Protein AF-A0A8S0V788-F1 (afdb_monomer)

Mean predicted aligned error: 8.33 Å

Organism: NCBI:txid158383

Secondary structure (DSSP, 8-state):
--HHHHHHHHHHHHHHHHHHHHHHHHHHHHHTTT---SPPPHHHHHHHHHHHHHHTT-HHHHHHHHHHHHHHHS--S---HHHHHHHHHHHHHHHHHHHHHHHHS-GGGSTTT---

pLDDT: mean 79.44, std 14.01, range [36.09, 93.38]

Structure (mmCIF, N/CA/C/O backbone):
data_AF-A0A8S0V788-F1
#
_entry.id   AF-A0A8S0V788-F1
#
loop_
_atom_site.group_PDB
_atom_site.id
_atom_site.type_symbol
_atom_site.label_atom_id
_atom_site.label_alt_id
_atom_site.label_comp_id
_atom_site.label_asym_id
_atom_site.label_entity_id
_atom_site.label_seq_id
_atom_site.pdbx_PDB_ins_code
_atom_site.Cartn_x
_atom_site.Cartn_y
_atom_site.Cartn_z
_atom_site.occupancy
_atom_site.B_iso_or_equiv
_atom_site.auth_seq_id
_atom_site.auth_comp_id
_atom_site.auth_asym_id
_atom_site.auth_atom_id
_atom_site.pdbx_PDB_model_num
ATOM 1 N N . MET A 1 1 ? -8.023 -12.720 26.653 1.00 45.31 1 MET A N 1
ATOM 2 C CA . MET A 1 1 ? -7.476 -12.581 25.281 1.00 45.31 1 MET A CA 1
ATOM 3 C C . MET A 1 1 ? -7.257 -11.092 25.028 1.00 45.31 1 MET A C 1
ATOM 5 O O . MET A 1 1 ? -8.199 -10.332 25.196 1.00 45.31 1 MET A O 1
ATOM 9 N N . LYS A 1 2 ? -6.016 -10.637 24.798 1.00 52.72 2 LYS A N 1
ATOM 10 C CA . LYS A 1 2 ? -5.677 -9.198 24.763 1.00 52.72 2 LYS A CA 1
ATOM 11 C C . LYS A 1 2 ? -6.167 -8.561 23.456 1.00 52.72 2 LYS A C 1
ATOM 13 O O . LYS A 1 2 ? -5.797 -9.043 22.390 1.00 52.72 2 LYS A O 1
ATOM 18 N N . ALA A 1 3 ? -6.911 -7.456 23.533 1.00 57.03 3 ALA A N 1
ATOM 19 C CA . ALA A 1 3 ? -7.389 -6.687 22.375 1.00 57.03 3 ALA A CA 1
ATOM 20 C C . ALA A 1 3 ? -6.261 -6.301 21.388 1.00 57.03 3 ALA A C 1
ATOM 22 O O . ALA A 1 3 ? -6.469 -6.298 20.177 1.00 57.03 3 ALA A O 1
ATOM 23 N N . GLY A 1 4 ? -5.032 -6.100 21.887 1.00 60.88 4 GLY A N 1
ATOM 24 C CA . GLY A 1 4 ? -3.844 -5.861 21.055 1.00 60.88 4 GLY A CA 1
ATOM 25 C C . GLY A 1 4 ? -3.466 -7.019 20.117 1.00 60.88 4 GLY A C 1
ATOM 26 O O . GLY A 1 4 ? -2.864 -6.787 19.075 1.00 60.88 4 GLY A O 1
ATOM 27 N N . SER A 1 5 ? -3.862 -8.257 20.428 1.00 77.75 5 SER A N 1
ATOM 28 C CA . SER A 1 5 ? -3.668 -9.401 19.529 1.00 77.75 5 SER A CA 1
ATOM 29 C C . SER A 1 5 ? -4.645 -9.373 18.354 1.00 77.75 5 SER A C 1
ATOM 31 O O . SER A 1 5 ? -4.273 -9.773 17.258 1.00 77.75 5 SER A O 1
ATOM 33 N N . ALA A 1 6 ? -5.878 -8.904 18.565 1.00 81.00 6 ALA A N 1
ATOM 34 C CA . ALA A 1 6 ? -6.892 -8.840 17.514 1.00 81.00 6 ALA A CA 1
ATOM 35 C C . ALA A 1 6 ? -6.587 -7.716 16.514 1.00 81.00 6 ALA A C 1
ATOM 37 O O . ALA A 1 6 ? -6.627 -7.948 15.310 1.00 81.00 6 ALA A O 1
ATOM 38 N N . ALA A 1 7 ? -6.190 -6.536 17.009 1.00 81.44 7 ALA A N 1
ATOM 39 C CA . ALA A 1 7 ? -5.766 -5.417 16.166 1.00 81.44 7 ALA A CA 1
ATOM 40 C C . ALA A 1 7 ? -4.611 -5.812 15.235 1.00 81.44 7 ALA A C 1
ATOM 42 O O . ALA A 1 7 ? -4.665 -5.563 14.033 1.00 81.44 7 ALA A O 1
ATOM 43 N N . LYS A 1 8 ? -3.601 -6.499 15.781 1.00 83.44 8 LYS A N 1
ATOM 44 C CA . LYS A 1 8 ? -2.471 -6.998 14.998 1.00 83.44 8 LYS A CA 1
ATOM 45 C C . LYS A 1 8 ? -2.910 -7.981 13.908 1.00 83.44 8 LYS A C 1
ATOM 47 O O . LYS A 1 8 ? -2.505 -7.819 12.768 1.00 83.44 8 LYS A O 1
ATOM 52 N N . LEU A 1 9 ? -3.772 -8.948 14.230 1.00 87.94 9 LEU A N 1
ATOM 53 C CA . LEU A 1 9 ? -4.265 -9.926 13.251 1.00 87.94 9 LEU A CA 1
ATOM 54 C C . LEU A 1 9 ? -5.059 -9.272 12.111 1.00 87.94 9 LEU A C 1
ATOM 56 O O . LEU A 1 9 ? -4.931 -9.689 10.963 1.00 87.94 9 LEU A O 1
ATOM 60 N N . ILE A 1 10 ? -5.856 -8.245 12.416 1.00 87.75 10 ILE A N 1
ATOM 61 C CA . ILE A 1 10 ? -6.614 -7.489 11.409 1.00 87.75 10 ILE A CA 1
ATOM 62 C C . ILE A 1 10 ? -5.657 -6.735 10.478 1.00 87.75 10 ILE A C 1
ATOM 64 O O . ILE A 1 10 ? -5.798 -6.818 9.259 1.00 87.75 10 ILE A O 1
ATOM 68 N N . VAL A 1 11 ? -4.665 -6.038 11.040 1.00 88.44 11 VAL A N 1
ATOM 69 C CA . VAL A 1 11 ? -3.647 -5.327 10.252 1.00 88.44 11 VAL A CA 1
ATOM 70 C C . VAL A 1 11 ? -2.837 -6.302 9.398 1.00 88.44 11 VAL A C 1
ATOM 72 O O . VAL A 1 11 ? -2.672 -6.064 8.204 1.00 88.44 11 VAL A O 1
ATOM 75 N N . ASP A 1 12 ? -2.403 -7.430 9.964 1.00 89.12 12 ASP A N 1
ATOM 76 C CA . ASP A 1 12 ? -1.647 -8.455 9.241 1.00 89.12 12 ASP A CA 1
ATOM 77 C C . ASP A 1 12 ? -2.467 -9.018 8.067 1.00 89.12 12 ASP A C 1
ATOM 79 O O . ASP A 1 12 ? -1.961 -9.106 6.948 1.00 89.12 12 ASP A O 1
ATOM 83 N N . ALA A 1 13 ? -3.751 -9.332 8.276 1.00 89.31 13 ALA A N 1
ATOM 84 C CA . ALA A 1 13 ? -4.635 -9.832 7.221 1.00 89.31 13 ALA A CA 1
ATOM 85 C C . ALA A 1 13 ? -4.846 -8.813 6.085 1.00 89.31 13 ALA A C 1
ATOM 87 O O . ALA A 1 13 ? -4.880 -9.187 4.910 1.00 89.31 13 ALA A O 1
ATOM 88 N N . LEU A 1 14 ? -4.954 -7.522 6.409 1.00 88.38 14 LEU A N 1
ATOM 89 C CA . LEU A 1 14 ? -5.059 -6.465 5.399 1.00 88.38 14 LEU A CA 1
ATOM 90 C C . LEU A 1 14 ? -3.763 -6.293 4.627 1.00 88.38 14 LEU A C 1
ATOM 92 O O . LEU A 1 14 ? -3.797 -6.171 3.404 1.00 88.38 14 LEU A O 1
ATOM 96 N N . LEU A 1 15 ? -2.622 -6.334 5.315 1.00 89.19 15 LEU A N 1
ATOM 97 C CA . LEU A 1 15 ? -1.323 -6.264 4.665 1.00 89.19 15 LEU A CA 1
ATOM 98 C C . LEU A 1 15 ? -1.097 -7.448 3.729 1.00 89.19 15 LEU A C 1
ATOM 100 O O . LEU A 1 15 ? -0.652 -7.239 2.606 1.00 89.19 15 LEU A O 1
ATOM 104 N N . GLN A 1 16 ? -1.490 -8.665 4.110 1.00 90.25 16 GLN A N 1
ATOM 105 C CA . GLN A 1 16 ? -1.426 -9.823 3.206 1.00 90.25 16 G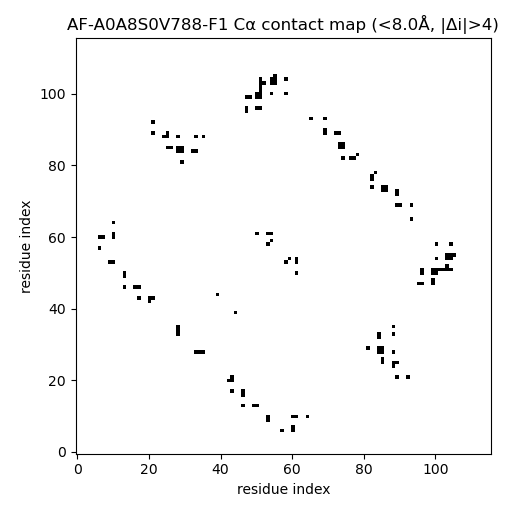LN A CA 1
ATOM 106 C C . GLN A 1 16 ? -2.156 -9.580 1.877 1.00 90.25 16 GLN A C 1
ATOM 108 O O . GLN A 1 16 ? -1.743 -10.097 0.841 1.00 90.25 16 GLN A O 1
ATOM 113 N N . ARG A 1 17 ? -3.211 -8.758 1.883 1.00 90.69 17 ARG A N 1
ATOM 114 C CA . ARG A 1 17 ? -3.971 -8.399 0.682 1.00 90.69 17 ARG A CA 1
ATOM 115 C C . ARG A 1 17 ? -3.417 -7.162 -0.035 1.00 90.69 17 ARG A C 1
ATOM 117 O O . ARG A 1 17 ? -3.455 -7.102 -1.260 1.00 90.69 17 ARG A O 1
ATOM 124 N N . PHE A 1 18 ? -2.888 -6.193 0.707 1.00 90.06 18 PHE A N 1
ATOM 125 C CA . PHE A 1 18 ? -2.318 -4.955 0.173 1.00 90.06 18 PHE A CA 1
ATOM 126 C C . PHE A 1 18 ? -0.961 -5.162 -0.500 1.00 90.06 18 PHE A C 1
ATOM 128 O O . PHE A 1 18 ? -0.752 -4.679 -1.612 1.00 90.06 18 PHE A O 1
ATOM 135 N N . LEU A 1 19 ? -0.054 -5.902 0.141 1.00 90.94 19 LEU A N 1
ATOM 136 C CA . LEU A 1 19 ? 1.339 -6.037 -0.292 1.00 90.94 19 LEU A 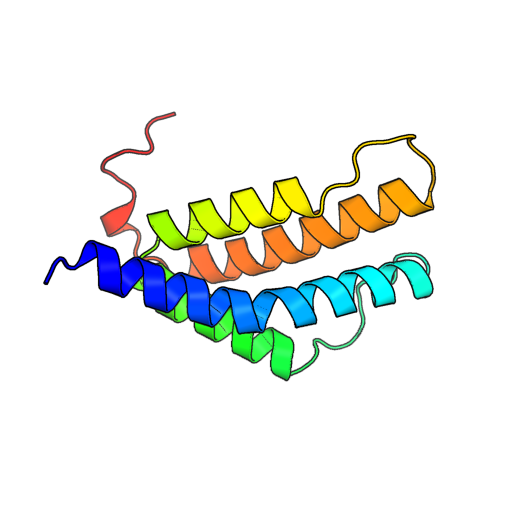CA 1
ATOM 137 C C . LEU A 1 19 ? 1.487 -6.573 -1.728 1.00 90.94 19 LEU A C 1
ATOM 1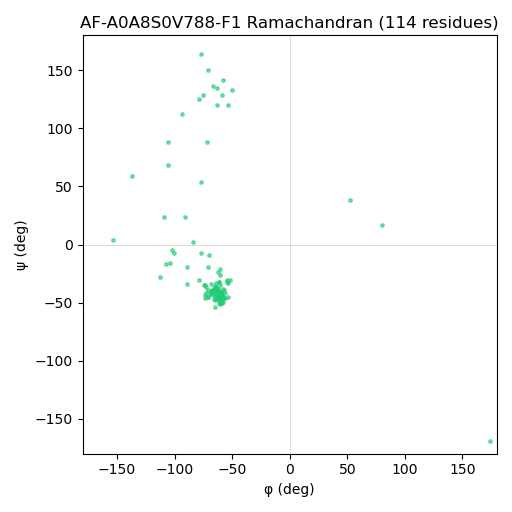39 O O . LEU A 1 19 ? 2.241 -5.971 -2.496 1.00 90.94 19 LEU A O 1
ATOM 143 N N . PRO A 1 20 ? 0.765 -7.631 -2.157 1.00 91.31 20 PRO A N 1
ATOM 144 C CA . PRO A 1 20 ? 0.878 -8.128 -3.528 1.00 91.31 20 PRO A CA 1
ATOM 145 C C . PRO A 1 20 ? 0.401 -7.106 -4.568 1.00 91.31 20 PRO A C 1
ATOM 147 O O . PRO A 1 20 ? 1.002 -6.977 -5.634 1.00 91.31 20 PRO A O 1
ATOM 150 N N . LEU A 1 21 ? -0.657 -6.348 -4.259 1.00 90.12 21 LEU A N 1
ATOM 151 C CA . LEU A 1 21 ? -1.203 -5.330 -5.160 1.00 90.12 21 LEU A CA 1
ATOM 152 C C . LEU A 1 21 ? -0.284 -4.107 -5.247 1.00 90.12 21 LEU A C 1
ATOM 154 O O . LEU A 1 21 ? -0.041 -3.593 -6.339 1.00 90.12 21 LEU A O 1
ATOM 158 N N . ALA A 1 22 ? 0.266 -3.677 -4.109 1.00 89.50 22 ALA A N 1
ATOM 159 C CA . ALA A 1 22 ? 1.256 -2.612 -4.041 1.00 89.50 22 ALA A CA 1
ATOM 160 C C . ALA A 1 22 ? 2.501 -2.968 -4.867 1.00 89.50 22 ALA A C 1
ATOM 162 O O . ALA A 1 22 ? 2.933 -2.187 -5.714 1.00 89.50 22 ALA A O 1
ATOM 163 N N . ARG A 1 23 ? 3.022 -4.189 -4.706 1.00 90.19 23 ARG A N 1
ATOM 164 C CA . ARG A 1 23 ? 4.172 -4.676 -5.473 1.00 90.19 23 ARG A CA 1
ATOM 165 C C . ARG A 1 23 ? 3.894 -4.732 -6.973 1.00 90.19 23 ARG A C 1
ATOM 167 O O . ARG A 1 23 ? 4.690 -4.220 -7.755 1.00 90.19 23 ARG A O 1
ATOM 174 N N . ARG A 1 24 ? 2.734 -5.259 -7.375 1.00 88.62 24 ARG A N 1
ATOM 175 C CA . ARG A 1 24 ? 2.309 -5.278 -8.783 1.00 88.62 24 ARG A CA 1
ATOM 176 C C . ARG A 1 24 ? 2.250 -3.870 -9.381 1.00 88.62 24 ARG A C 1
ATOM 178 O O . ARG A 1 24 ? 2.626 -3.677 -10.537 1.00 88.62 24 ARG A O 1
ATOM 185 N N . ARG A 1 25 ? 1.799 -2.877 -8.607 1.00 85.62 25 ARG A N 1
ATOM 186 C CA . ARG A 1 25 ? 1.790 -1.470 -9.032 1.00 85.62 25 ARG A CA 1
ATOM 187 C C . ARG A 1 25 ? 3.194 -0.895 -9.189 1.00 85.62 25 ARG A C 1
ATOM 189 O O . ARG A 1 25 ? 3.428 -0.212 -10.180 1.00 85.62 25 ARG A O 1
ATOM 196 N N . ILE A 1 26 ? 4.120 -1.207 -8.282 1.00 87.94 26 ILE A N 1
ATOM 197 C CA . ILE A 1 26 ? 5.533 -0.813 -8.411 1.00 87.94 26 ILE A CA 1
ATOM 198 C C . ILE A 1 26 ? 6.125 -1.388 -9.701 1.00 87.94 26 ILE A C 1
ATOM 200 O O . ILE A 1 26 ? 6.678 -0.647 -10.508 1.00 87.94 26 ILE A O 1
ATOM 204 N N . GLU A 1 27 ? 5.955 -2.690 -9.928 1.00 87.50 27 GLU A N 1
ATOM 205 C CA . GLU A 1 27 ? 6.477 -3.383 -11.112 1.00 87.50 27 GLU A CA 1
ATOM 206 C C . GLU A 1 27 ? 5.869 -2.826 -12.410 1.00 87.50 27 GLU A C 1
ATOM 208 O O . GLU A 1 27 ? 6.582 -2.595 -13.386 1.00 87.50 27 GLU A O 1
ATOM 213 N N . THR A 1 28 ? 4.566 -2.526 -12.409 1.00 83.44 28 THR A N 1
ATOM 214 C CA . THR A 1 28 ? 3.883 -1.919 -13.564 1.00 83.44 28 THR A CA 1
ATOM 215 C C . THR A 1 28 ? 4.379 -0.497 -13.826 1.00 83.44 28 THR A C 1
ATOM 217 O O . THR A 1 28 ? 4.655 -0.157 -14.972 1.00 83.44 28 THR A O 1
ATOM 220 N N . ALA A 1 29 ? 4.542 0.323 -12.786 1.00 79.56 29 ALA A N 1
ATOM 221 C CA . ALA A 1 29 ? 5.060 1.680 -12.931 1.00 79.56 29 ALA A CA 1
ATOM 222 C C . ALA A 1 29 ? 6.494 1.691 -13.480 1.00 79.56 29 ALA A C 1
ATOM 224 O O . ALA A 1 29 ? 6.815 2.512 -14.336 1.00 79.56 29 ALA A O 1
ATOM 225 N N . GLN A 1 30 ? 7.335 0.744 -13.048 1.00 76.88 30 GLN A N 1
ATOM 226 C CA . GLN A 1 30 ? 8.681 0.568 -13.595 1.00 76.88 30 GLN A CA 1
ATOM 227 C C . GLN A 1 30 ? 8.656 0.141 -15.071 1.00 76.88 30 GLN A C 1
ATOM 229 O O . GLN A 1 30 ? 9.428 0.665 -15.866 1.00 76.88 30 GLN A O 1
ATOM 234 N N . ALA A 1 31 ? 7.755 -0.769 -15.457 1.00 79.94 31 ALA A N 1
ATOM 235 C CA . ALA A 1 31 ? 7.614 -1.223 -16.844 1.00 79.94 31 ALA A CA 1
ATOM 236 C C . ALA A 1 31 ? 7.013 -0.162 -17.787 1.00 79.94 31 ALA A C 1
ATOM 238 O O . ALA A 1 31 ? 7.149 -0.274 -19.003 1.00 79.94 31 ALA A O 1
ATOM 239 N N . GLN A 1 32 ? 6.333 0.847 -17.238 1.00 73.44 32 GLN A N 1
ATOM 240 C CA . GLN A 1 32 ? 5.660 1.915 -17.984 1.00 73.44 32 GLN A CA 1
ATOM 241 C C . GLN A 1 32 ? 6.362 3.274 -17.848 1.00 73.44 32 GLN A C 1
ATOM 243 O O . GLN A 1 32 ? 5.718 4.310 -18.000 1.00 73.44 32 GLN A O 1
ATOM 248 N N . ASP A 1 33 ? 7.662 3.270 -17.535 1.00 69.88 33 ASP A N 1
ATOM 249 C CA . ASP A 1 33 ? 8.514 4.466 -17.435 1.00 69.88 33 ASP A CA 1
ATOM 250 C C . ASP A 1 33 ? 7.935 5.568 -16.520 1.00 69.88 33 ASP A C 1
ATOM 252 O O . ASP A 1 33 ? 7.981 6.762 -16.807 1.00 69.88 33 ASP A O 1
ATOM 256 N N . GLY A 1 34 ? 7.309 5.165 -15.409 1.00 64.62 34 GLY A N 1
ATOM 257 C CA . GLY A 1 34 ? 6.710 6.096 -14.452 1.00 64.62 34 GLY A CA 1
ATOM 258 C C . GLY A 1 34 ? 5.333 6.639 -14.850 1.00 64.62 34 GLY A C 1
ATOM 259 O O . GLY A 1 34 ? 4.874 7.623 -14.271 1.00 64.62 34 GLY A O 1
ATOM 260 N N . GLN A 1 35 ? 4.618 6.023 -15.798 1.00 64.88 35 GLN A N 1
ATOM 261 C CA . GLN A 1 35 ? 3.200 6.333 -16.011 1.00 64.88 35 GLN A CA 1
ATOM 262 C C . GLN A 1 35 ? 2.337 5.766 -14.869 1.00 64.88 35 GLN A C 1
ATOM 264 O O . GLN A 1 35 ? 1.793 4.667 -14.941 1.00 64.88 35 GLN A O 1
ATOM 269 N N . TYR A 1 36 ? 2.172 6.556 -13.805 1.00 59.97 36 TYR A N 1
ATOM 270 C CA . TYR A 1 36 ? 1.332 6.230 -12.640 1.00 59.97 36 TYR A CA 1
ATOM 271 C C . TYR A 1 36 ? -0.179 6.414 -12.883 1.00 59.97 36 TYR A C 1
ATOM 273 O O . TYR A 1 36 ? -0.992 6.048 -12.038 1.00 59.97 36 TYR A O 1
ATOM 281 N N . LEU A 1 37 ? -0.566 6.981 -14.032 1.00 53.66 37 LEU A N 1
ATOM 282 C CA . LEU A 1 37 ? -1.915 7.483 -14.337 1.00 53.66 37 LEU A CA 1
ATOM 283 C C . LEU A 1 37 ? -2.850 6.452 -14.996 1.00 53.66 37 LEU A C 1
ATOM 285 O O . LEU A 1 37 ? -3.796 6.824 -15.693 1.00 53.66 37 LEU A O 1
ATOM 289 N N . ARG A 1 38 ? -2.613 5.148 -14.814 1.00 58.97 38 ARG A N 1
ATOM 290 C CA . ARG A 1 38 ? -3.588 4.142 -15.264 1.00 58.97 38 ARG A CA 1
ATOM 291 C C . ARG A 1 38 ? -4.836 4.171 -14.368 1.00 58.97 38 ARG A C 1
ATOM 293 O O . ARG A 1 38 ? -4.700 4.465 -13.179 1.00 58.97 38 ARG A O 1
ATOM 300 N N . PRO A 1 39 ? -6.031 3.819 -14.894 1.00 56.75 39 PRO A N 1
ATOM 301 C CA . PRO A 1 39 ? -7.225 3.651 -14.073 1.00 56.75 39 PRO A CA 1
ATOM 302 C C . PRO A 1 39 ? -6.901 2.750 -12.888 1.00 56.75 39 PRO A C 1
ATOM 304 O O . PRO A 1 39 ? -6.244 1.716 -13.060 1.00 56.75 39 PRO A O 1
ATOM 307 N N . SER A 1 40 ? -7.308 3.163 -11.690 1.00 65.25 40 SER A N 1
ATOM 308 C CA . SER A 1 40 ? -7.019 2.374 -10.507 1.00 65.25 40 SER A CA 1
ATOM 309 C C . SER A 1 40 ? -7.620 0.981 -10.635 1.00 65.25 40 SER A C 1
ATOM 311 O O . SER A 1 40 ? -8.794 0.827 -10.963 1.00 65.25 40 SER A O 1
ATOM 313 N N . ASP A 1 41 ? -6.787 -0.034 -10.398 1.00 76.81 41 ASP A N 1
ATOM 314 C CA . ASP A 1 41 ? -7.223 -1.423 -10.302 1.00 76.81 41 ASP A CA 1
ATOM 315 C C . ASP A 1 41 ? -8.346 -1.489 -9.248 1.00 76.81 41 ASP A C 1
ATOM 317 O O . ASP A 1 41 ? -8.096 -1.113 -8.097 1.00 76.81 41 ASP A O 1
ATOM 321 N N . PRO A 1 42 ? -9.570 -1.929 -9.600 1.00 83.81 42 PRO A N 1
ATOM 322 C CA . PRO A 1 42 ? -10.685 -1.983 -8.657 1.00 83.81 42 PRO A CA 1
ATOM 323 C C . PRO A 1 42 ? -10.360 -2.780 -7.389 1.00 83.81 42 PRO A C 1
ATOM 325 O O . PRO A 1 42 ? -10.826 -2.437 -6.304 1.00 83.81 42 PRO A O 1
ATOM 328 N N . ALA A 1 43 ? -9.517 -3.815 -7.499 1.00 85.38 43 ALA A N 1
ATOM 329 C CA . ALA A 1 43 ? -9.079 -4.592 -6.345 1.00 85.38 43 ALA A CA 1
ATOM 330 C C . ALA A 1 43 ? -8.167 -3.777 -5.416 1.00 85.38 43 ALA A C 1
ATOM 332 O O . ALA A 1 43 ? -8.211 -3.953 -4.199 1.00 85.38 43 ALA A O 1
ATOM 333 N N . TYR A 1 44 ? -7.358 -2.877 -5.979 1.00 84.31 44 TYR A N 1
ATOM 334 C CA . TYR A 1 44 ? -6.495 -1.983 -5.215 1.00 84.31 44 TYR A CA 1
ATOM 335 C C . TYR A 1 44 ? -7.307 -0.908 -4.489 1.00 84.31 44 TYR A C 1
ATOM 337 O O . TYR A 1 44 ? -7.106 -0.722 -3.292 1.00 84.31 44 TYR A O 1
ATOM 345 N N . GLU A 1 45 ? -8.277 -0.274 -5.157 1.00 86.69 45 GLU A N 1
ATOM 346 C CA . GLU A 1 45 ? -9.185 0.690 -4.510 1.00 86.69 45 GLU A CA 1
ATOM 347 C C . GLU A 1 45 ? -9.966 0.046 -3.361 1.00 86.69 45 GLU A C 1
ATOM 349 O O . GLU A 1 45 ? -10.004 0.589 -2.261 1.00 86.69 45 GLU A O 1
ATOM 354 N N . GLN A 1 46 ? -10.488 -1.168 -3.559 1.00 87.62 46 GLN A N 1
ATOM 355 C CA . GLN A 1 46 ? -11.194 -1.893 -2.501 1.00 87.62 46 GLN A CA 1
ATOM 356 C C . GLN A 1 46 ? -10.300 -2.170 -1.279 1.00 87.62 46 GLN A C 1
ATOM 358 O O . GLN A 1 46 ? -10.766 -2.176 -0.135 1.00 87.62 46 GLN A O 1
ATOM 363 N N . VAL A 1 47 ? -9.007 -2.427 -1.498 1.00 88.56 47 VAL A N 1
ATOM 364 C CA . VAL A 1 47 ? -8.054 -2.582 -0.395 1.00 88.56 47 VAL A CA 1
ATOM 365 C C . VAL A 1 47 ? -7.783 -1.245 0.287 1.00 88.56 47 VAL A C 1
ATOM 367 O O . VAL A 1 47 ? -7.735 -1.225 1.514 1.00 88.56 47 VAL A O 1
ATOM 370 N N . LEU A 1 48 ? -7.673 -0.137 -0.451 1.00 88.00 48 LEU A N 1
ATOM 371 C CA . LEU A 1 48 ? -7.558 1.195 0.152 1.00 88.00 48 LEU A CA 1
ATOM 372 C C . LEU A 1 48 ? -8.772 1.535 1.029 1.00 88.00 48 LEU A C 1
ATOM 374 O O . LEU A 1 48 ? -8.596 2.017 2.146 1.00 88.00 48 LEU A O 1
ATOM 378 N N . ASP A 1 49 ? -9.984 1.204 0.585 1.00 88.44 49 ASP A N 1
ATOM 379 C CA . ASP A 1 49 ? -11.201 1.370 1.391 1.00 88.44 49 ASP A CA 1
ATOM 380 C C . ASP A 1 49 ? -11.179 0.489 2.648 1.00 88.44 49 ASP A C 1
ATOM 382 O O . ASP A 1 49 ? -11.598 0.899 3.732 1.00 88.44 49 ASP A O 1
ATOM 386 N N . SER A 1 50 ? -10.629 -0.721 2.533 1.00 88.00 50 SER A N 1
ATOM 387 C CA . SER A 1 50 ? -10.456 -1.621 3.677 1.00 88.00 50 SER A CA 1
ATOM 388 C C . SER A 1 50 ? -9.433 -1.082 4.685 1.00 88.00 50 SER A C 1
ATOM 390 O O . SER A 1 50 ? -9.661 -1.166 5.892 1.00 88.00 50 SER A O 1
ATOM 392 N N . LEU A 1 51 ? -8.333 -0.483 4.209 1.00 86.81 51 LEU A N 1
ATOM 393 C CA . LEU A 1 51 ? -7.355 0.209 5.056 1.00 86.81 51 LEU A CA 1
ATOM 394 C C . LEU A 1 51 ? -8.008 1.383 5.790 1.00 86.81 51 LEU A C 1
ATOM 396 O O . LEU A 1 51 ? -7.821 1.528 6.994 1.00 86.81 51 LEU A O 1
ATOM 400 N N . ALA A 1 52 ? -8.817 2.176 5.089 1.00 86.69 52 ALA A N 1
ATOM 401 C CA . ALA A 1 52 ? -9.553 3.300 5.656 1.00 86.69 52 ALA A CA 1
ATOM 402 C C . ALA A 1 52 ? -10.543 2.880 6.758 1.00 86.69 52 ALA A C 1
ATOM 404 O O . ALA A 1 52 ? -10.601 3.510 7.817 1.00 86.69 52 ALA A O 1
ATOM 405 N N . MET A 1 53 ? -11.285 1.786 6.560 1.00 86.81 53 MET A N 1
ATOM 406 C CA . MET A 1 53 ? -12.170 1.242 7.598 1.00 86.81 53 MET A CA 1
ATOM 407 C C . MET A 1 53 ? -11.398 0.824 8.853 1.00 86.81 53 MET A C 1
ATOM 409 O O . MET A 1 53 ? -11.849 1.062 9.970 1.00 86.81 53 MET A O 1
ATOM 413 N N . VAL A 1 54 ? -10.220 0.227 8.688 1.00 86.44 54 VAL A N 1
ATOM 414 C CA . VAL A 1 54 ? -9.410 -0.251 9.817 1.00 86.44 54 VAL A CA 1
ATOM 415 C C . VAL A 1 54 ? -8.641 0.874 10.498 1.00 86.44 54 VAL A C 1
ATOM 417 O O . VAL A 1 54 ? -8.499 0.854 11.720 1.00 86.44 54 VAL A O 1
ATOM 420 N N . ALA A 1 55 ? -8.254 1.914 9.758 1.00 86.00 55 ALA A N 1
ATOM 421 C CA . ALA A 1 55 ? -7.666 3.134 10.304 1.00 86.00 55 ALA A CA 1
ATOM 422 C C . ALA A 1 55 ? -8.542 3.774 11.393 1.00 86.00 55 ALA A C 1
ATOM 424 O O . ALA A 1 55 ? -8.013 4.287 12.372 1.00 86.00 55 ALA A O 1
ATOM 425 N N . ARG A 1 56 ? -9.875 3.672 11.284 1.00 82.94 56 ARG A N 1
ATOM 426 C CA . ARG A 1 56 ? -10.823 4.178 12.298 1.00 82.94 56 ARG A CA 1
ATOM 427 C C . ARG A 1 56 ? -10.675 3.530 13.668 1.00 82.94 56 ARG A C 1
ATOM 429 O O . ARG A 1 56 ? -10.964 4.166 14.676 1.00 82.94 56 ARG A O 1
ATOM 436 N N . HIS A 1 57 ? -10.277 2.263 13.705 1.00 83.56 57 HIS A N 1
ATOM 437 C CA . HIS A 1 57 ? -10.290 1.453 14.924 1.00 83.56 57 HIS A CA 1
ATOM 438 C C . HIS A 1 57 ? -8.886 1.097 15.410 1.00 83.56 57 HIS A C 1
ATOM 440 O O . HIS A 1 57 ? -8.673 0.897 16.604 1.00 83.56 57 HIS A O 1
ATOM 446 N N . THR A 1 58 ? -7.922 1.015 14.496 1.00 85.94 58 THR A N 1
ATOM 447 C CA . THR A 1 58 ? -6.531 0.664 14.790 1.00 85.94 58 THR A CA 1
ATOM 448 C C . THR A 1 58 ? -5.562 1.566 14.012 1.00 85.94 58 THR A C 1
ATOM 450 O O . THR A 1 58 ? -4.755 1.055 13.230 1.00 85.94 58 THR A O 1
ATOM 453 N N . PRO A 1 59 ? -5.613 2.900 14.207 1.00 84.06 59 PRO A N 1
ATOM 454 C CA . PRO A 1 59 ? -4.817 3.846 13.424 1.00 84.06 59 PRO A CA 1
ATOM 455 C C . PRO A 1 59 ? -3.311 3.647 13.625 1.00 84.06 59 PRO A C 1
ATOM 457 O O . PRO A 1 59 ? -2.566 3.551 12.653 1.00 84.06 59 PRO A O 1
ATOM 460 N N . VAL A 1 60 ? -2.863 3.524 14.880 1.00 86.06 60 VAL A N 1
ATOM 461 C CA . VAL A 1 60 ? -1.431 3.425 15.210 1.00 86.06 60 VAL A CA 1
ATOM 462 C C . VAL A 1 60 ? -0.801 2.138 14.659 1.00 86.06 60 VAL A C 1
ATOM 464 O O . VAL A 1 60 ? 0.151 2.254 13.888 1.00 86.06 60 VAL A O 1
ATOM 467 N N . PRO A 1 61 ? -1.331 0.924 14.932 1.00 88.62 61 PRO A N 1
ATOM 468 C CA . PRO A 1 61 ? -0.735 -0.300 14.393 1.00 88.62 61 PRO A CA 1
ATOM 469 C C . PRO A 1 61 ? -0.737 -0.349 12.862 1.00 88.62 61 PRO A C 1
ATOM 471 O O . PRO A 1 61 ? 0.175 -0.914 12.265 1.00 88.62 61 PRO A O 1
ATOM 474 N N . LEU A 1 62 ? -1.748 0.246 12.219 1.00 88.88 62 LEU A N 1
ATOM 475 C CA . LEU A 1 62 ? -1.826 0.295 10.765 1.00 88.88 62 LEU A CA 1
ATOM 476 C C . LEU A 1 62 ? -0.769 1.236 10.171 1.00 88.88 62 LEU A C 1
ATOM 478 O O . LEU A 1 62 ? -0.078 0.855 9.227 1.00 88.88 62 LEU A O 1
ATOM 482 N N . LEU A 1 63 ? -0.605 2.432 10.745 1.00 89.62 63 LEU A N 1
ATOM 483 C CA . LEU A 1 63 ? 0.403 3.395 10.303 1.00 89.62 63 LEU A CA 1
ATOM 484 C C . LEU A 1 63 ? 1.824 2.850 10.490 1.00 89.62 63 LEU A C 1
ATOM 486 O O . LEU A 1 63 ? 2.632 2.931 9.568 1.00 89.62 63 LEU A O 1
ATOM 490 N N . GLU A 1 64 ? 2.119 2.236 11.640 1.00 91.00 64 GLU A N 1
ATOM 491 C CA . GLU A 1 64 ? 3.411 1.579 11.882 1.00 91.00 64 GLU A CA 1
ATOM 492 C C . GLU A 1 64 ? 3.712 0.511 10.827 1.00 91.00 64 GLU A C 1
ATOM 494 O O . GLU A 1 64 ? 4.840 0.395 10.345 1.00 91.00 64 GLU A O 1
ATOM 499 N N . ALA A 1 65 ? 2.705 -0.274 10.446 1.00 91.38 65 ALA A N 1
ATOM 500 C CA . ALA A 1 65 ? 2.886 -1.346 9.486 1.00 91.38 65 ALA A CA 1
ATOM 501 C C . ALA A 1 65 ? 3.076 -0.815 8.049 1.00 91.38 65 ALA A C 1
ATOM 503 O O . ALA A 1 65 ? 3.917 -1.336 7.314 1.00 91.38 65 ALA A O 1
ATOM 504 N N . LEU A 1 66 ? 2.382 0.268 7.673 1.00 91.62 66 LEU A N 1
ATOM 505 C CA . LEU A 1 66 ? 2.596 0.977 6.404 1.00 91.62 66 LEU A CA 1
ATOM 506 C C . LEU A 1 66 ? 3.981 1.639 6.331 1.00 91.62 66 LEU A C 1
ATOM 508 O O . LEU A 1 66 ? 4.629 1.580 5.286 1.00 91.62 66 LEU A O 1
ATOM 512 N N . LEU A 1 67 ? 4.463 2.223 7.434 1.00 92.88 67 LEU A N 1
ATOM 513 C CA . LEU A 1 67 ? 5.815 2.785 7.529 1.00 92.88 67 LEU A CA 1
ATOM 514 C C . LEU A 1 67 ? 6.884 1.700 7.351 1.00 92.88 67 LEU A C 1
ATOM 516 O O . LEU A 1 67 ? 7.784 1.855 6.527 1.00 92.88 67 LEU A O 1
ATOM 520 N N . ARG A 1 68 ? 6.741 0.562 8.043 1.00 92.94 68 ARG A N 1
ATOM 521 C CA . ARG A 1 68 ? 7.649 -0.588 7.874 1.00 92.94 68 ARG A CA 1
ATOM 522 C C . ARG A 1 68 ? 7.645 -1.119 6.446 1.00 92.94 68 ARG A C 1
ATOM 524 O O . ARG A 1 68 ? 8.700 -1.455 5.912 1.00 92.94 68 ARG A O 1
ATOM 531 N N . TRP A 1 69 ? 6.473 -1.186 5.815 1.00 93.38 69 TRP A N 1
ATOM 532 C CA . TRP A 1 69 ? 6.373 -1.582 4.415 1.00 93.38 69 TRP A CA 1
ATOM 533 C C . TRP A 1 69 ? 7.143 -0.618 3.505 1.00 93.38 69 TRP A C 1
ATOM 535 O O . TRP A 1 69 ? 7.996 -1.062 2.735 1.00 93.38 69 TRP A O 1
ATOM 545 N N . ARG A 1 70 ? 6.910 0.692 3.644 1.0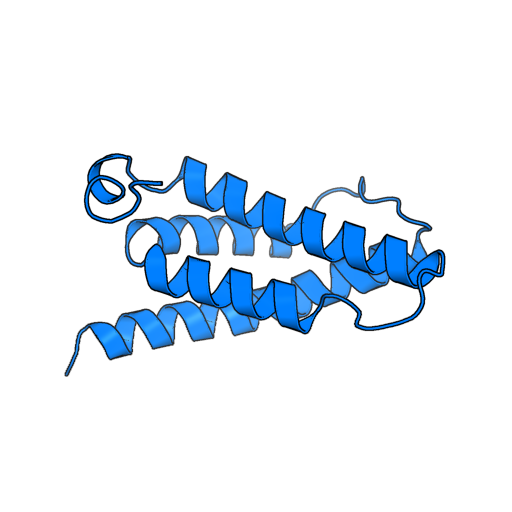0 93.25 70 ARG A N 1
ATOM 546 C CA . ARG A 1 70 ? 7.608 1.736 2.880 1.00 93.25 70 ARG A CA 1
ATOM 547 C C . ARG A 1 70 ? 9.127 1.603 3.002 1.00 93.25 70 ARG A C 1
ATOM 549 O O . ARG A 1 70 ? 9.830 1.663 1.995 1.00 93.25 70 ARG A O 1
ATOM 556 N N . GLU A 1 71 ? 9.633 1.391 4.213 1.00 91.50 71 GLU A N 1
ATOM 557 C CA . GLU A 1 71 ? 11.064 1.184 4.469 1.00 91.50 71 GLU A CA 1
ATOM 558 C C . GLU A 1 71 ? 11.610 -0.104 3.835 1.00 91.50 71 GLU A C 1
ATOM 560 O O . GLU A 1 71 ? 12.755 -0.124 3.380 1.00 91.50 71 GLU A O 1
ATOM 565 N N . SER A 1 72 ? 10.808 -1.174 3.792 1.00 90.12 72 SER A N 1
ATOM 566 C CA . SER A 1 72 ? 11.200 -2.456 3.191 1.00 90.12 72 SER A CA 1
ATOM 567 C C . SER A 1 72 ? 11.245 -2.432 1.660 1.00 90.12 72 SER A C 1
ATOM 569 O O . SER A 1 72 ? 12.114 -3.072 1.072 1.00 90.12 72 SER A O 1
ATOM 571 N N . GLU A 1 73 ? 10.343 -1.685 1.018 1.00 88.06 73 GLU A N 1
ATOM 572 C CA . GLU A 1 73 ? 10.259 -1.595 -0.447 1.00 88.06 73 GLU A CA 1
ATOM 573 C C . GLU A 1 73 ? 11.130 -0.481 -1.034 1.00 88.06 73 GLU A C 1
ATOM 575 O O . GLU A 1 73 ? 11.448 -0.502 -2.229 1.00 88.06 73 GLU A O 1
ATOM 580 N N . SER A 1 74 ? 11.526 0.487 -0.203 1.00 83.44 74 SER A N 1
ATOM 581 C CA . SER A 1 74 ? 12.441 1.551 -0.602 1.00 83.44 74 SER A CA 1
ATOM 582 C C . SER A 1 74 ? 13.799 0.955 -0.983 1.00 83.44 74 SER A C 1
ATOM 584 O O . SER A 1 74 ? 14.452 0.320 -0.148 1.00 83.44 74 SER A O 1
ATOM 586 N N . PRO A 1 75 ? 14.263 1.151 -2.229 1.00 82.69 75 PRO A N 1
ATOM 587 C CA . PRO A 1 75 ? 15.523 0.572 -2.663 1.00 82.69 75 PRO A CA 1
ATOM 588 C C . PRO A 1 75 ? 16.706 1.190 -1.902 1.00 82.69 75 PRO A C 1
ATOM 590 O O . PRO A 1 75 ? 16.788 2.405 -1.718 1.00 82.69 75 PRO A O 1
ATOM 593 N N . LYS A 1 76 ? 17.637 0.335 -1.465 1.00 78.25 76 LYS A N 1
ATOM 594 C CA . LYS A 1 76 ? 18.870 0.707 -0.757 1.00 78.25 76 LYS A CA 1
ATOM 595 C C . LYS A 1 76 ? 20.037 0.557 -1.733 1.00 78.25 76 LYS A C 1
ATOM 597 O O . LYS A 1 76 ? 20.593 -0.529 -1.853 1.00 78.25 76 LYS A O 1
ATOM 602 N N . GLY A 1 77 ? 20.358 1.593 -2.503 1.00 71.56 77 GLY A N 1
ATOM 603 C CA . GLY A 1 77 ? 21.363 1.465 -3.562 1.00 71.56 77 GLY A CA 1
ATOM 604 C C . GLY A 1 77 ? 21.525 2.696 -4.449 1.00 71.56 77 GLY A C 1
ATOM 605 O O . GLY A 1 77 ? 21.038 3.775 -4.118 1.00 71.56 77 GLY A O 1
ATOM 606 N N . ALA A 1 78 ? 22.257 2.522 -5.552 1.00 70.75 78 ALA A N 1
ATOM 607 C CA . ALA A 1 78 ? 22.646 3.582 -6.479 1.00 70.75 78 ALA A CA 1
ATOM 608 C C . ALA A 1 78 ? 21.440 4.336 -7.072 1.00 70.75 78 ALA A C 1
ATOM 610 O O . ALA A 1 78 ? 20.427 3.738 -7.414 1.00 70.75 78 ALA A O 1
ATOM 611 N N . ASN A 1 79 ? 21.575 5.656 -7.234 1.00 74.38 79 ASN A N 1
ATOM 612 C CA . ASN A 1 79 ? 20.540 6.553 -7.765 1.00 74.38 79 ASN A CA 1
ATOM 613 C C . ASN A 1 79 ? 20.407 6.470 -9.298 1.00 74.38 79 ASN A C 1
ATOM 615 O O . ASN A 1 79 ? 20.506 7.485 -9.988 1.00 74.38 79 ASN A O 1
ATOM 619 N N . ASP A 1 80 ? 20.211 5.273 -9.847 1.00 84.56 80 ASP A N 1
ATOM 620 C CA . ASP A 1 80 ? 19.826 5.141 -11.253 1.00 84.56 80 ASP A CA 1
ATOM 621 C C . ASP A 1 80 ? 18.335 5.459 -11.464 1.00 84.56 80 ASP A C 1
ATOM 623 O O . ASP A 1 80 ? 17.533 5.520 -10.524 1.00 84.56 80 ASP A O 1
ATOM 627 N N . ALA A 1 81 ? 17.954 5.696 -12.722 1.00 83.19 81 ALA A N 1
ATOM 628 C CA . ALA A 1 81 ? 16.587 6.068 -13.079 1.00 83.19 8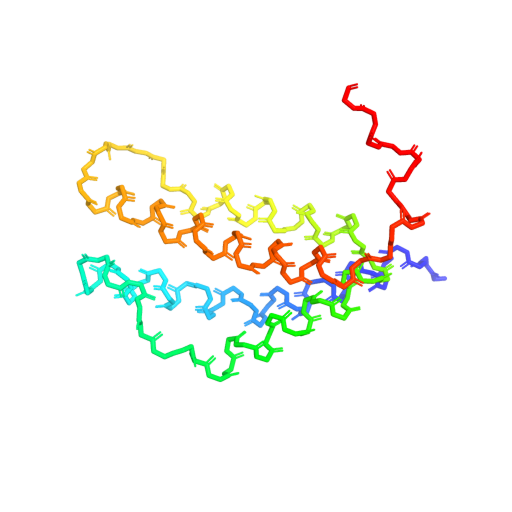1 ALA A CA 1
ATOM 629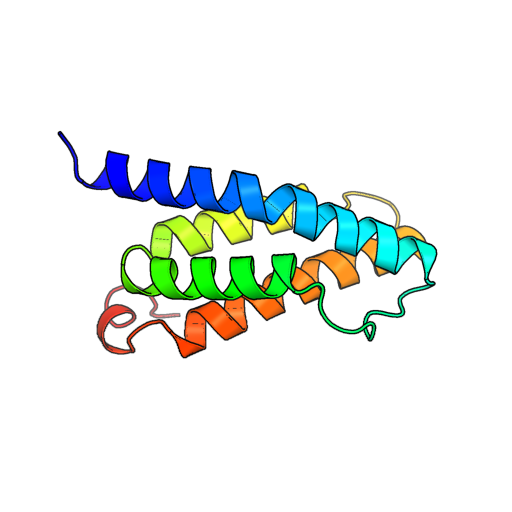 C C . ALA A 1 81 ? 15.561 5.017 -12.617 1.00 83.19 81 ALA A C 1
ATOM 631 O O . ALA A 1 81 ? 14.505 5.374 -12.095 1.00 83.19 81 ALA A O 1
ATOM 632 N N . SER A 1 82 ? 15.885 3.724 -12.721 1.00 81.94 82 SER A N 1
ATOM 633 C CA . SER A 1 82 ? 15.018 2.626 -12.271 1.00 81.94 82 SER A CA 1
ATOM 634 C C . SER A 1 82 ? 14.795 2.608 -10.758 1.00 81.94 82 SER A C 1
ATOM 636 O O . SER A 1 82 ? 13.683 2.335 -10.296 1.00 81.94 82 SER A O 1
ATOM 638 N N . THR A 1 83 ? 15.831 2.926 -9.986 1.00 85.75 83 THR A N 1
ATOM 639 C CA . THR A 1 83 ? 15.798 3.036 -8.526 1.00 85.75 83 THR A CA 1
ATOM 640 C C . THR A 1 83 ? 14.961 4.237 -8.109 1.00 85.75 83 THR A C 1
ATOM 642 O O . THR A 1 83 ? 14.120 4.127 -7.213 1.00 85.75 83 THR A O 1
ATOM 645 N N . PHE A 1 84 ? 15.123 5.368 -8.798 1.00 84.19 84 PHE A N 1
ATOM 646 C CA . PHE A 1 84 ? 14.320 6.564 -8.559 1.00 84.19 84 PHE A CA 1
ATOM 647 C C . PHE A 1 84 ? 12.835 6.331 -8.870 1.00 84.19 84 PHE A C 1
ATOM 649 O O . PHE A 1 84 ? 11.984 6.654 -8.042 1.00 84.19 84 PHE A O 1
ATOM 656 N N . GLN A 1 85 ? 12.517 5.690 -9.999 1.00 83.44 85 GLN A N 1
ATOM 657 C CA . GLN A 1 85 ? 11.138 5.327 -10.342 1.00 83.44 85 GLN A CA 1
ATOM 658 C C . GLN A 1 85 ? 10.527 4.368 -9.318 1.00 83.44 85 GLN A C 1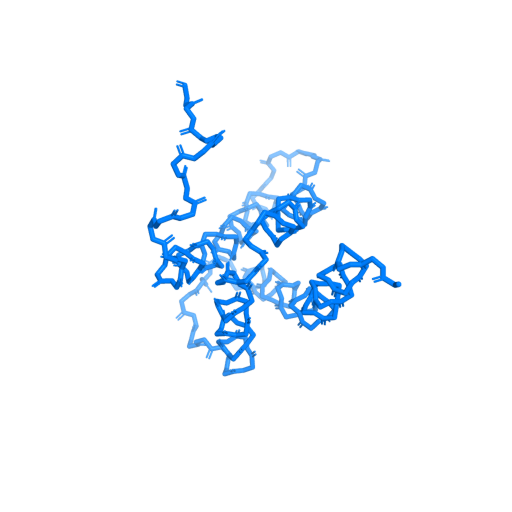
ATOM 660 O O . GLN A 1 85 ? 9.406 4.580 -8.867 1.00 83.44 85 GLN A O 1
ATOM 665 N N . ARG A 1 86 ? 11.274 3.355 -8.858 1.00 86.69 86 ARG A N 1
ATOM 666 C CA . ARG A 1 86 ? 10.790 2.469 -7.788 1.00 86.69 86 ARG A CA 1
ATOM 667 C C . ARG A 1 86 ? 10.450 3.254 -6.525 1.00 86.69 86 ARG A C 1
ATOM 669 O O . ARG A 1 86 ? 9.397 3.036 -5.933 1.00 86.69 86 ARG A O 1
ATOM 676 N N . LYS A 1 87 ? 11.335 4.168 -6.120 1.00 89.25 87 LYS A N 1
ATOM 677 C CA . LYS A 1 87 ? 11.138 5.007 -4.937 1.00 89.25 87 LYS A CA 1
ATOM 678 C C . LYS A 1 87 ? 9.880 5.865 -5.074 1.00 89.25 87 LYS A C 1
ATOM 680 O O . LYS A 1 87 ? 9.063 5.870 -4.162 1.00 89.25 87 LYS A O 1
ATOM 685 N N . LEU A 1 88 ? 9.687 6.523 -6.218 1.00 87.62 88 LEU A N 1
ATOM 686 C CA . LEU A 1 88 ? 8.469 7.291 -6.491 1.00 87.62 88 LEU A CA 1
ATOM 687 C C . LEU A 1 88 ? 7.210 6.421 -6.429 1.00 87.62 88 LEU A C 1
ATOM 689 O O . LEU A 1 88 ? 6.229 6.828 -5.816 1.00 87.62 88 LEU A O 1
ATOM 693 N N . ALA A 1 89 ? 7.247 5.209 -6.986 1.00 87.56 89 ALA A N 1
ATOM 694 C CA . ALA A 1 89 ? 6.122 4.281 -6.926 1.00 87.56 89 ALA A CA 1
ATOM 695 C C . ALA A 1 89 ? 5.743 3.909 -5.485 1.00 87.56 89 ALA A C 1
ATOM 697 O O . ALA A 1 89 ? 4.563 3.931 -5.129 1.00 87.56 89 ALA A O 1
ATOM 698 N N . VAL A 1 90 ? 6.743 3.606 -4.651 1.00 90.50 90 VAL A N 1
ATOM 699 C CA . VAL A 1 90 ? 6.555 3.294 -3.227 1.00 90.50 90 VAL A CA 1
ATOM 700 C C . VAL A 1 90 ? 5.946 4.486 -2.486 1.00 90.50 90 VAL A C 1
ATOM 702 O O . VAL A 1 90 ? 4.957 4.314 -1.773 1.00 90.50 90 VAL A O 1
ATOM 705 N N . GLU A 1 91 ? 6.476 5.695 -2.693 1.00 90.69 91 GLU A N 1
ATOM 706 C CA . GLU A 1 91 ? 5.942 6.920 -2.080 1.00 90.69 91 GLU A CA 1
ATOM 707 C C . GLU A 1 91 ? 4.513 7.222 -2.547 1.00 90.69 91 GLU A C 1
ATOM 709 O O . GLU A 1 91 ? 3.654 7.516 -1.723 1.00 90.69 91 GLU A O 1
ATOM 714 N N . CYS A 1 92 ? 4.207 7.093 -3.841 1.00 88.25 92 CYS A N 1
ATOM 715 C CA . CYS A 1 92 ? 2.854 7.308 -4.363 1.00 88.25 92 CYS A CA 1
ATOM 716 C C . CYS A 1 92 ? 1.830 6.360 -3.729 1.00 88.25 92 CYS A C 1
ATOM 718 O O . CYS A 1 92 ? 0.726 6.779 -3.366 1.00 88.25 92 CYS A O 1
ATOM 720 N N . ILE A 1 93 ? 2.188 5.084 -3.581 1.00 89.62 93 ILE A N 1
ATOM 721 C CA . ILE A 1 93 ? 1.339 4.081 -2.933 1.00 89.62 93 ILE A CA 1
ATOM 722 C C . ILE A 1 93 ? 1.144 4.418 -1.453 1.00 89.62 93 ILE A C 1
ATOM 724 O O . ILE A 1 93 ? 0.005 4.435 -0.982 1.00 89.62 93 ILE A O 1
ATOM 728 N N . PHE A 1 94 ? 2.230 4.737 -0.743 1.00 91.38 94 PHE A N 1
ATOM 729 C CA . PHE A 1 94 ? 2.180 5.136 0.663 1.00 91.38 94 PHE A CA 1
ATOM 730 C C . PHE A 1 94 ? 1.294 6.372 0.864 1.00 91.38 94 PHE A C 1
ATOM 732 O O . PHE A 1 94 ? 0.378 6.344 1.681 1.00 91.38 94 PHE A O 1
ATOM 739 N N . CYS A 1 95 ? 1.491 7.423 0.064 1.00 88.81 95 CYS A N 1
ATOM 740 C CA . CYS A 1 95 ? 0.681 8.638 0.101 1.00 88.81 95 CYS A CA 1
ATOM 741 C C . CYS A 1 95 ? -0.799 8.353 -0.169 1.00 88.81 95 CYS A C 1
ATOM 743 O O . CYS A 1 95 ? -1.650 8.868 0.547 1.00 88.81 95 CYS A O 1
ATOM 745 N N . SER A 1 96 ? -1.121 7.497 -1.144 1.00 88.06 96 SER A N 1
ATOM 746 C CA . SER A 1 96 ? -2.514 7.130 -1.442 1.00 88.06 96 SER A CA 1
ATOM 747 C C . SER A 1 96 ? -3.188 6.429 -0.256 1.00 88.06 96 SER A C 1
ATOM 749 O O . SER A 1 96 ? -4.334 6.734 0.077 1.00 88.06 96 SER A O 1
ATOM 751 N N . ALA A 1 97 ? -2.469 5.523 0.416 1.00 88.69 97 ALA A N 1
ATOM 752 C CA . ALA A 1 97 ? -2.957 4.867 1.626 1.00 88.69 97 ALA A CA 1
ATOM 753 C C . ALA A 1 97 ? -3.126 5.862 2.787 1.00 88.69 97 ALA A C 1
ATOM 755 O O . ALA A 1 97 ? -4.143 5.825 3.476 1.00 88.69 97 ALA A O 1
ATOM 756 N N . CYS A 1 98 ? -2.178 6.786 2.969 1.00 87.38 98 CYS A N 1
ATOM 757 C CA . CYS A 1 98 ? -2.236 7.824 3.999 1.00 87.38 98 CYS A CA 1
ATOM 758 C C . CYS A 1 98 ? -3.373 8.833 3.774 1.00 87.38 98 CYS A C 1
ATOM 760 O O . CYS A 1 98 ? -4.013 9.237 4.738 1.00 87.38 98 CYS A O 1
ATOM 762 N N . ILE A 1 99 ? -3.672 9.212 2.528 1.00 86.50 99 ILE A N 1
ATOM 763 C CA . ILE A 1 99 ? -4.814 10.087 2.212 1.00 86.50 99 ILE A CA 1
ATOM 764 C C . ILE A 1 99 ? -6.116 9.416 2.656 1.00 86.50 99 ILE A C 1
ATOM 766 O O . ILE A 1 99 ? -6.863 9.989 3.447 1.00 86.50 99 ILE A O 1
ATOM 770 N N . ARG A 1 100 ? -6.339 8.161 2.249 1.00 82.44 100 ARG A N 1
ATOM 771 C CA . ARG A 1 100 ? -7.531 7.390 2.643 1.00 82.44 100 ARG A CA 1
ATOM 772 C C . ARG A 1 100 ? -7.594 7.128 4.149 1.00 82.44 100 ARG A C 1
ATOM 774 O O . ARG A 1 100 ? -8.675 7.116 4.733 1.00 82.44 100 ARG A O 1
ATOM 781 N N . PHE A 1 101 ? -6.439 6.962 4.792 1.00 83.19 101 PHE A N 1
ATOM 782 C CA . PHE A 1 101 ? -6.323 6.871 6.245 1.00 83.19 101 PHE A CA 1
ATOM 783 C C . PHE A 1 101 ? -6.810 8.157 6.928 1.00 83.19 101 PHE A C 1
ATOM 785 O O . PHE A 1 101 ? -7.642 8.085 7.830 1.00 83.19 101 PHE A O 1
ATOM 792 N N . VAL A 1 102 ? -6.334 9.329 6.493 1.00 78.94 102 VAL A N 1
ATOM 793 C CA . VAL A 1 102 ? -6.694 10.632 7.082 1.00 78.94 102 VAL A CA 1
ATOM 794 C C . VAL A 1 102 ? -8.157 10.987 6.822 1.00 78.94 102 VAL A C 1
ATOM 796 O O . VAL A 1 102 ? -8.828 11.456 7.735 1.00 78.94 102 VAL A O 1
ATOM 799 N N . GLU A 1 103 ? -8.682 10.709 5.626 1.00 77.31 103 GLU A N 1
ATOM 800 C CA . GLU A 1 103 ? -10.097 10.937 5.289 1.00 77.31 103 GLU A CA 1
ATOM 801 C C . GLU A 1 103 ? -11.057 10.137 6.181 1.00 77.31 103 GLU A C 1
ATOM 803 O O . GLU A 1 103 ? -12.206 10.532 6.379 1.00 77.31 103 GLU A O 1
ATOM 808 N N . CYS A 1 104 ? -10.603 9.005 6.725 1.00 71.56 104 CYS A N 1
ATOM 809 C CA . CYS A 1 104 ? -11.437 8.122 7.527 1.00 71.56 104 CYS A CA 1
ATOM 810 C C . CYS A 1 104 ? -11.131 8.132 9.022 1.00 71.56 104 CYS A C 1
ATOM 812 O O . CYS A 1 104 ? -11.985 7.673 9.774 1.00 71.56 104 CYS A O 1
ATOM 814 N N . CYS A 1 105 ? -9.982 8.632 9.474 1.00 64.62 105 CYS A N 1
ATOM 815 C CA . CYS A 1 105 ? -9.640 8.655 10.893 1.00 64.62 105 CYS A CA 1
ATOM 81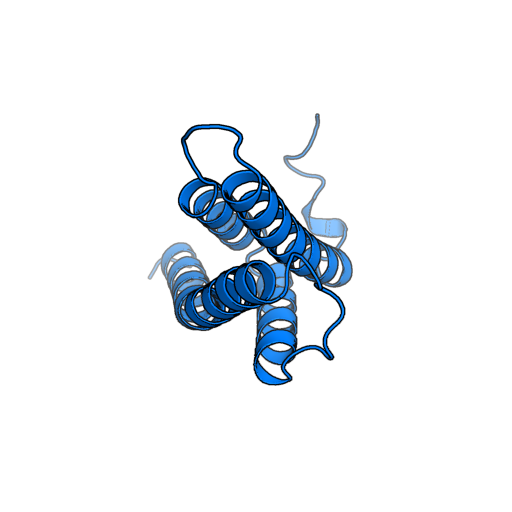6 C C . CYS A 1 105 ? -10.367 9.816 11.610 1.00 64.62 105 CYS A C 1
ATOM 818 O O . CYS A 1 105 ? -10.230 10.966 11.192 1.00 64.62 105 CYS A O 1
ATOM 820 N N . PRO A 1 106 ? -11.126 9.570 12.696 1.00 61.44 106 PRO A N 1
ATOM 821 C CA . PRO A 1 106 ? -11.752 10.648 13.460 1.00 61.44 106 PRO A CA 1
ATOM 822 C C . PRO A 1 106 ? -10.681 11.555 14.093 1.00 61.44 106 PRO A C 1
ATOM 824 O O . PRO A 1 106 ? -9.723 11.064 14.694 1.00 61.44 106 PRO A O 1
ATOM 827 N N . GLN A 1 107 ? -10.849 12.882 13.991 1.00 58.03 107 GLN A N 1
ATOM 828 C CA . GLN A 1 107 ? -9.906 13.868 14.555 1.00 58.03 107 GLN A CA 1
ATOM 829 C C . GLN A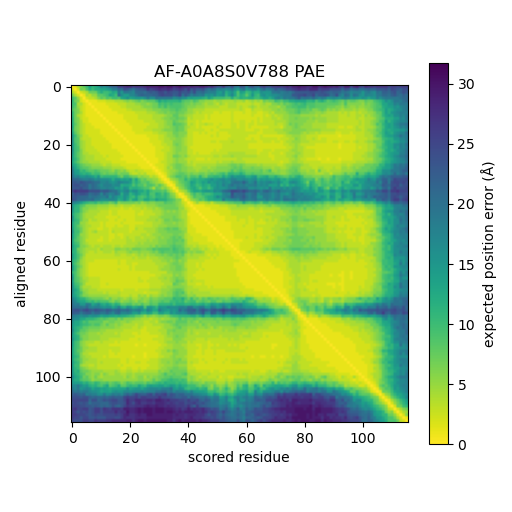 1 107 ? -9.753 13.759 16.085 1.00 58.03 107 GLN A C 1
ATOM 831 O O . GLN A 1 107 ? -8.732 14.164 16.637 1.00 58.03 107 GLN A O 1
ATOM 836 N N . GLU A 1 108 ? -10.726 13.151 16.765 1.00 54.25 108 GLU A N 1
ATOM 837 C CA . GLU A 1 108 ? -10.770 12.989 18.224 1.00 54.25 108 GLU A CA 1
ATOM 838 C C . GLU A 1 108 ? -9.732 11.992 18.782 1.00 54.25 108 GLU A C 1
ATOM 840 O O . GLU A 1 108 ? -9.548 11.920 19.993 1.00 54.25 108 GLU A O 1
ATOM 845 N N . GLY A 1 109 ? -9.020 11.241 17.929 1.00 50.47 109 GLY A N 1
ATOM 846 C CA . GLY A 1 109 ? -8.013 10.250 18.343 1.00 50.47 109 GLY A CA 1
ATOM 847 C C . GLY A 1 109 ? -6.543 10.673 18.203 1.00 50.47 109 GLY A C 1
ATOM 848 O O . GLY A 1 109 ? -5.661 9.912 18.594 1.00 50.47 109 GLY A O 1
ATOM 849 N N . LEU A 1 110 ? -6.251 11.851 17.637 1.00 49.91 110 LEU A N 1
ATOM 850 C CA . LEU A 1 110 ? -4.876 12.299 17.339 1.00 49.91 110 LEU A CA 1
ATOM 851 C C . LEU A 1 110 ? -4.298 13.282 18.372 1.00 49.91 110 LEU A C 1
ATOM 853 O O . LEU A 1 110 ? -3.108 13.586 18.338 1.00 49.91 110 LEU A O 1
ATOM 857 N N . THR A 1 111 ? -5.103 13.746 19.326 1.00 46.50 111 THR A N 1
ATOM 858 C CA . THR A 1 111 ? -4.735 14.802 20.287 1.00 46.50 111 THR A CA 1
ATOM 859 C C . THR A 1 111 ? -3.954 14.319 21.517 1.00 46.50 111 THR A C 1
ATOM 861 O O . THR A 1 111 ? -3.612 15.130 22.370 1.00 46.50 111 THR A O 1
ATOM 864 N N . GLY A 1 112 ? -3.624 13.025 21.624 1.00 48.03 112 GLY A N 1
ATOM 865 C CA . GLY A 1 112 ? -2.961 12.468 22.815 1.00 48.03 112 GLY A CA 1
ATOM 866 C C . GLY A 1 112 ? -1.461 12.161 22.709 1.00 48.03 112 GLY A C 1
ATOM 867 O O . GLY A 1 112 ? -0.826 11.938 23.736 1.00 48.03 112 GLY A O 1
ATOM 868 N N . SER A 1 113 ? -0.866 12.087 21.512 1.00 45.38 113 SER A N 1
ATOM 869 C CA . SER A 1 113 ? 0.565 11.718 21.371 1.00 45.38 113 SER A CA 1
ATOM 870 C C . SER A 1 113 ? 1.275 12.247 20.121 1.00 45.38 113 SER A C 1
ATOM 872 O O . SER A 1 113 ? 2.452 11.956 19.939 1.00 45.38 113 SER A O 1
ATOM 874 N N . PHE A 1 114 ? 0.619 13.052 19.283 1.00 46.56 114 PHE A N 1
ATOM 875 C CA . PHE A 1 114 ? 1.291 13.793 18.212 1.00 46.56 114 PHE A CA 1
ATOM 876 C C . PHE A 1 114 ? 1.389 15.277 18.589 1.00 46.56 114 PHE A C 1
ATOM 878 O O . PHE A 1 114 ? 0.736 16.129 17.994 1.00 46.56 114 PHE A O 1
ATOM 885 N N . MET A 1 115 ? 2.197 15.588 19.605 1.00 36.09 115 MET A N 1
ATOM 886 C CA . MET A 1 115 ? 2.871 16.888 19.651 1.00 36.09 115 MET A CA 1
ATOM 887 C C . MET A 1 115 ? 4.244 16.695 19.009 1.00 36.09 115 MET A C 1
ATOM 889 O O . MET A 1 115 ? 5.065 15.932 19.519 1.00 36.09 115 MET A O 1
ATOM 893 N N . LEU A 1 116 ? 4.416 17.331 17.847 1.00 39.31 116 LEU A N 1
ATOM 894 C CA . LEU A 1 116 ? 5.714 17.712 17.290 1.00 39.31 116 LEU A CA 1
ATOM 895 C C . LEU A 1 116 ? 6.469 18.616 18.272 1.00 39.31 116 LEU A C 1
ATOM 897 O O . LEU A 1 116 ? 5.789 19.423 18.948 1.00 39.31 116 LEU A O 1
#

Radius of gyration: 15.3 Å; Cα contacts (8 Å, |Δi|>4): 80; chains: 1; bounding box: 35×30×43 Å

InterPro domains:
  IPR039867 Protein furry/Tao3/Mor2 [PTHR12295] (11-111)

Nearest PDB structures (foldseek):
  8edm-assembly1_A  TM=6.426E-01  e=1.136E+00  Homo sapiens
  7pgu-assembly1_N  TM=6.037E-01  e=9.095E+00  Homo sapiens
  5lg4-assembly1_A  TM=3.625E-01  e=4.249E+00  Saccharomyces cerevisiae S288C

Solvent-accessible surface area (backbone atoms only — not comparable to full-atom values): 6709 Å² total; per-residue (Å²): 134,63,68,72,58,54,52,49,52,53,46,51,56,48,44,70,61,41,52,62,52,53,49,52,50,33,56,48,23,58,76,48,80,60,57,76,82,60,82,76,54,68,71,53,53,54,46,42,53,51,49,16,63,42,25,56,78,39,44,66,69,43,51,54,50,52,51,52,48,48,62,70,69,43,75,88,72,74,90,44,71,70,48,50,43,42,38,51,40,49,50,53,52,51,51,55,49,50,52,40,26,57,78,45,35,64,78,87,74,54,83,82,78,72,77,129

Foldseek 3Di:
DDPVVVLLVLLVVLCVQQVVVLVVLLVVCLVVLNPNPDDDDPSNVVSLLSLLVSLQPNVPSNLVVLVVSLVVQQDDDDPDSSNVSSNVSSVVSSVSSVVSSVVRHDPVPPPPPPDD

Sequence (116 aa):
MKAGSAAKLIVDALLQRFLPLARRRIETAQAQDGQYLRPSDPAYEQVLDSLAMVARHTPVPLLEALLRWRESESPKGANDASTFQRKLAVECIFCSACIRFVECCPQEGLTGSFML